Protein AF-A0A453MKR8-F1 (afdb_monomer_lite)

Secondary structure (DSSP, 8-state):
-HHHHHHHHHGGGGHHHHHHHHHHHHHHHHHHHHHHHHHHHHSGGGGGGSHHHHHHHHHHHHHHHHHHHHHHH-S-HHHHHHHHHHHHIIIIIIHHHHS-GGG--THHHHHHHHHHH-

Foldseek 3Di:
DVLLVVCLVCQQNCVVVCVVCVLVLLVLLLVLLVVLQVQDVPVPDCSLVDPVSVVSVVSNLVSLSSLLSNLLRHDPLVVCCVPRVVSCCCSQVVSQVPDDPSSHDPSSVVSVVSNVVD

Radius of gyration: 14.72 Å; chains: 1; bounding box: 36×25×39 Å

Organism: Aegilops tauschii subsp. strangulata (NCBI:txid200361)

InterPro domains:
  IPR011989 Armadillo-like helical [G3DSA:1.25.10.10] (1-118)
  IPR014877 Exportin-1, C-terminal [PF08767] (17-118)
  IPR014877 Exportin-1, C-terminal [SM01102] (17-118)
  IPR016024 Armadillo-type fold [SSF48371] (16-118)
  IPR045065 Exportin-1/5 [PTHR11223] (2-118)

Sequence (118 aa):
QTNTSVATSLGPHFFPQISLIFLDMLTVYRMYSELVSSTIAEGGPYASKSSFVKLLRSIKRETLKLIETFVDKAEDLPHLGKQFVPPMMDPILGDYARNVPDARESEVLSLFATIINK

pLDDT: mean 93.91, std 4.33, range [71.5, 97.69]

Structure (mmCIF, N/CA/C/O backbone):
data_AF-A0A453MKR8-F1
#
_entry.id   AF-A0A453MKR8-F1
#
loop_
_atom_site.group_PDB
_atom_site.id
_atom_site.type_symbol
_atom_site.label_atom_id
_atom_site.label_alt_id
_atom_site.label_comp_id
_atom_site.label_asym_id
_atom_site.label_entity_id
_atom_site.label_seq_id
_atom_site.pdbx_PDB_ins_code
_atom_site.Cartn_x
_atom_site.Cartn_y
_atom_site.Cartn_z
_atom_site.occupancy
_atom_site.B_iso_or_equiv
_atom_site.auth_seq_id
_atom_site.auth_comp_id
_atom_site.auth_asym_id
_atom_site.auth_atom_id
_atom_site.pdbx_PDB_model_num
ATOM 1 N N . GLN A 1 1 ? 2.477 10.606 -1.478 1.00 71.50 1 GLN A N 1
ATOM 2 C CA . GLN A 1 1 ? 2.317 11.737 -2.420 1.00 71.50 1 GLN A CA 1
ATOM 3 C C . GLN A 1 1 ? 3.624 12.175 -3.074 1.00 71.50 1 GLN A C 1
ATOM 5 O O . GLN A 1 1 ? 3.773 11.866 -4.242 1.00 71.50 1 GLN A O 1
ATOM 10 N N . THR A 1 2 ? 4.586 12.825 -2.400 1.00 93.19 2 THR A N 1
ATOM 11 C CA . THR A 1 2 ? 5.799 13.355 -3.078 1.00 93.19 2 THR A CA 1
ATOM 12 C C . THR A 1 2 ? 6.563 12.295 -3.874 1.00 93.19 2 THR A C 1
ATOM 14 O O . THR A 1 2 ? 6.771 12.462 -5.071 1.00 93.19 2 THR A O 1
ATOM 17 N N . ASN A 1 3 ? 6.905 11.169 -3.239 1.00 94.31 3 ASN A N 1
ATOM 18 C CA . ASN A 1 3 ? 7.572 10.053 -3.916 1.00 94.31 3 ASN A CA 1
ATOM 19 C C . ASN A 1 3 ? 6.727 9.476 -5.059 1.00 94.31 3 ASN A C 1
ATOM 21 O O . ASN A 1 3 ? 7.274 9.129 -6.094 1.00 94.31 3 ASN A O 1
ATOM 25 N N . THR A 1 4 ? 5.404 9.415 -4.900 1.00 95.44 4 THR A N 1
ATOM 26 C CA . THR A 1 4 ? 4.487 8.925 -5.938 1.00 95.44 4 THR A CA 1
ATOM 27 C C . THR A 1 4 ? 4.525 9.832 -7.164 1.00 95.44 4 THR A C 1
ATOM 29 O O . THR A 1 4 ? 4.682 9.345 -8.275 1.00 95.44 4 THR A O 1
ATOM 32 N N . SER A 1 5 ? 4.466 11.153 -6.974 1.00 95.00 5 SER A N 1
ATOM 33 C CA . SER A 1 5 ? 4.570 12.120 -8.071 1.00 95.00 5 SER A CA 1
ATOM 34 C C . SER A 1 5 ? 5.917 12.029 -8.791 1.00 95.00 5 SER A C 1
ATOM 36 O O . SER A 1 5 ? 5.965 12.103 -10.016 1.00 95.00 5 SER A O 1
ATOM 38 N N . VAL A 1 6 ? 7.009 11.836 -8.046 1.00 96.12 6 VAL A N 1
ATOM 39 C CA . VAL A 1 6 ? 8.348 11.654 -8.626 1.00 96.12 6 VAL A CA 1
ATOM 40 C C . VAL A 1 6 ? 8.442 10.327 -9.387 1.00 96.12 6 VAL A C 1
ATOM 42 O O . VAL A 1 6 ? 8.940 10.322 -10.508 1.00 96.12 6 VAL A O 1
ATOM 45 N N . ALA A 1 7 ? 7.917 9.230 -8.833 1.00 95.50 7 ALA A N 1
ATOM 46 C CA . ALA A 1 7 ? 7.882 7.920 -9.484 1.00 95.50 7 ALA A CA 1
ATOM 47 C C . ALA A 1 7 ? 7.091 7.953 -10.798 1.00 95.50 7 ALA A C 1
ATOM 49 O O . ALA A 1 7 ? 7.559 7.436 -11.809 1.00 95.50 7 ALA A O 1
ATOM 50 N N . THR A 1 8 ? 5.936 8.625 -10.811 1.00 96.12 8 THR A N 1
ATOM 51 C CA . THR A 1 8 ? 5.129 8.819 -12.023 1.00 96.12 8 THR A CA 1
ATOM 52 C C . THR A 1 8 ? 5.899 9.571 -13.108 1.00 96.12 8 THR A C 1
ATOM 54 O O . THR A 1 8 ? 5.815 9.194 -14.274 1.00 96.12 8 THR A O 1
ATOM 57 N N . SER A 1 9 ? 6.647 10.615 -12.738 1.00 96.00 9 SER A N 1
ATOM 58 C CA . SER A 1 9 ? 7.387 11.453 -13.691 1.00 96.00 9 SER A CA 1
ATOM 59 C C . SER A 1 9 ? 8.687 10.817 -14.188 1.00 96.00 9 SER A C 1
ATOM 61 O O . SER A 1 9 ? 9.024 10.965 -15.357 1.00 96.00 9 SER A O 1
ATOM 63 N N . LEU A 1 10 ? 9.439 10.143 -13.311 1.00 96.00 10 LEU A N 1
ATOM 64 C CA . LEU A 1 10 ? 10.737 9.540 -13.645 1.00 96.00 10 LEU A CA 1
ATOM 65 C C . LEU A 1 10 ? 10.618 8.139 -14.254 1.00 96.00 10 LEU A C 1
ATOM 67 O O . LEU A 1 10 ? 11.538 7.688 -14.93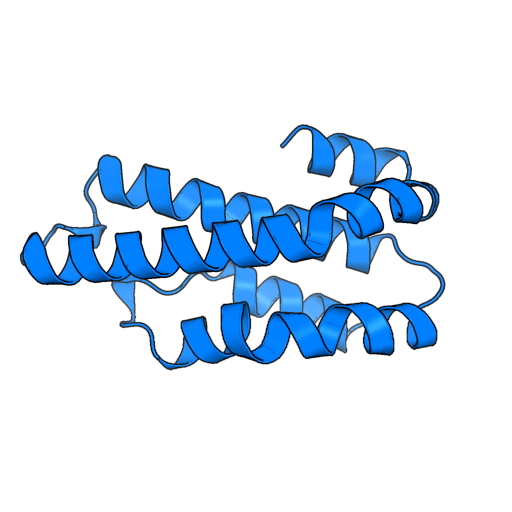6 1.00 96.00 10 LEU A O 1
ATOM 71 N N . GLY A 1 11 ? 9.525 7.435 -13.965 1.00 93.94 11 GLY A N 1
ATOM 72 C CA . GLY A 1 11 ? 9.310 6.060 -14.383 1.00 93.94 11 GLY A CA 1
ATOM 73 C C . GLY A 1 11 ? 10.433 5.115 -13.917 1.00 93.94 11 GLY A C 1
ATOM 74 O O . GLY A 1 11 ? 10.745 5.105 -12.720 1.00 93.94 11 GLY A O 1
ATOM 75 N N . PRO A 1 12 ? 11.079 4.348 -14.818 1.00 92.50 12 PRO A N 1
ATOM 76 C CA . PRO A 1 12 ? 12.149 3.406 -14.464 1.00 92.50 12 PRO A CA 1
ATOM 77 C C . PRO A 1 12 ? 13.313 4.036 -13.687 1.00 92.50 12 PRO A C 1
ATOM 79 O O . PRO A 1 12 ? 13.916 3.391 -12.828 1.00 92.50 12 PRO A O 1
ATOM 82 N N . HIS A 1 13 ? 13.607 5.320 -13.920 1.00 94.12 13 HIS A N 1
ATOM 83 C CA . HIS A 1 13 ? 14.700 6.029 -13.246 1.00 94.12 13 HIS A CA 1
ATOM 84 C C . HIS A 1 13 ? 14.448 6.283 -11.753 1.00 94.12 13 HIS A C 1
ATOM 86 O O . HIS A 1 13 ? 15.358 6.703 -11.040 1.00 94.12 13 HIS A O 1
ATOM 92 N N . PHE A 1 14 ? 13.246 5.992 -11.247 1.00 95.75 14 PHE A N 1
ATOM 93 C CA . PHE A 1 14 ? 12.952 6.024 -9.816 1.00 95.75 14 PHE A CA 1
ATOM 94 C C . PHE A 1 14 ? 13.530 4.821 -9.044 1.00 95.75 14 PHE A C 1
ATOM 96 O O . PHE A 1 14 ? 13.575 4.846 -7.813 1.00 95.75 14 PHE A O 1
ATOM 103 N N . PHE A 1 15 ? 14.009 3.782 -9.742 1.00 94.31 15 PHE A N 1
ATOM 104 C CA . PHE A 1 15 ? 14.504 2.539 -9.139 1.00 94.31 15 PHE A CA 1
ATOM 105 C C . PHE A 1 15 ? 15.527 2.727 -7.995 1.00 94.31 15 PHE A C 1
ATOM 107 O O . PHE A 1 15 ? 15.341 2.106 -6.942 1.00 94.31 15 PHE A O 1
ATOM 114 N N . PRO A 1 16 ? 16.572 3.577 -8.115 1.00 94.81 16 PRO A N 1
ATOM 115 C CA . PRO A 1 16 ? 17.542 3.755 -7.031 1.00 94.81 16 PRO A CA 1
ATOM 116 C C . PRO A 1 16 ? 16.900 4.318 -5.759 1.00 94.81 16 PRO A C 1
ATOM 118 O O . PRO A 1 16 ? 17.218 3.880 -4.655 1.00 94.81 16 PRO A O 1
ATOM 121 N N . GLN A 1 17 ? 15.955 5.250 -5.917 1.00 96.12 17 GLN A N 1
ATOM 122 C CA . GLN A 1 17 ? 15.272 5.886 -4.796 1.00 96.12 17 GLN A CA 1
ATOM 123 C C . GLN A 1 17 ? 14.353 4.905 -4.073 1.00 96.12 17 GLN A C 1
ATOM 125 O O . GLN A 1 17 ? 14.395 4.824 -2.847 1.00 96.12 17 GLN A O 1
ATOM 130 N N . ILE A 1 18 ? 13.533 4.143 -4.805 1.00 95.31 18 ILE A N 1
ATOM 131 C CA . ILE A 1 18 ? 12.649 3.173 -4.154 1.00 95.31 18 ILE A CA 1
ATOM 132 C C . ILE A 1 18 ? 13.437 2.042 -3.505 1.00 95.31 18 ILE A C 1
ATOM 134 O O . ILE A 1 18 ? 13.105 1.662 -2.390 1.00 95.31 18 ILE A O 1
ATOM 138 N N . SER A 1 19 ? 14.520 1.570 -4.126 1.00 94.62 19 SER A N 1
ATOM 139 C CA . SER A 1 19 ? 15.377 0.531 -3.543 1.00 94.62 19 SER A CA 1
ATOM 140 C C . SER A 1 19 ? 15.960 0.949 -2.192 1.00 94.62 19 SER A C 1
ATOM 142 O O . SER A 1 19 ? 16.065 0.115 -1.297 1.00 94.62 19 SER A O 1
ATOM 144 N N . LEU A 1 20 ? 16.289 2.236 -2.029 1.00 96.62 20 LEU A N 1
ATOM 145 C CA . LEU A 1 20 ? 16.801 2.783 -0.773 1.00 96.62 20 LEU A CA 1
ATOM 146 C C . LEU A 1 20 ? 15.747 2.778 0.341 1.00 96.62 20 LEU A C 1
ATOM 148 O O . LEU A 1 20 ? 16.061 2.431 1.472 1.00 96.62 20 LEU A O 1
ATOM 152 N N . ILE A 1 21 ? 14.508 3.166 0.032 1.00 96.81 21 ILE A N 1
ATOM 153 C CA . ILE A 1 21 ? 13.466 3.376 1.052 1.00 96.81 21 ILE A CA 1
ATOM 154 C C . ILE A 1 21 ? 12.548 2.163 1.257 1.00 96.81 21 ILE A C 1
ATOM 156 O O . ILE A 1 21 ? 11.771 2.138 2.207 1.00 96.81 21 ILE A O 1
ATOM 160 N N . PHE A 1 22 ? 12.582 1.169 0.366 1.00 96.12 22 PHE A N 1
ATOM 161 C CA . PHE A 1 22 ? 11.548 0.135 0.265 1.00 96.12 22 PHE A CA 1
ATOM 162 C C . PHE A 1 22 ? 11.341 -0.668 1.552 1.00 96.12 22 PHE A C 1
ATOM 164 O O . PHE A 1 22 ? 10.210 -0.782 2.022 1.00 96.12 22 PHE A O 1
ATOM 171 N N . LEU A 1 23 ? 12.411 -1.201 2.144 1.00 96.50 23 LEU A N 1
ATOM 172 C CA . LEU A 1 23 ? 12.302 -2.033 3.348 1.00 96.50 23 LEU A CA 1
ATOM 173 C C . LEU A 1 23 ? 11.814 -1.232 4.562 1.00 96.50 23 LEU A C 1
ATOM 175 O O . LEU A 1 23 ? 10.991 -1.720 5.341 1.00 96.50 23 LEU A O 1
ATOM 179 N N . ASP A 1 24 ? 12.247 0.022 4.681 1.00 97.19 24 ASP A N 1
ATOM 180 C CA . ASP A 1 24 ? 11.763 0.925 5.724 1.00 97.19 24 ASP A CA 1
ATOM 181 C C . ASP A 1 24 ? 10.279 1.241 5.523 1.00 97.19 24 ASP A C 1
ATOM 183 O O . ASP A 1 24 ? 9.502 1.209 6.478 1.00 97.19 24 ASP A O 1
ATOM 187 N N . MET A 1 25 ? 9.834 1.449 4.279 1.00 96.81 25 MET A N 1
ATOM 188 C CA . MET A 1 25 ? 8.410 1.634 3.984 1.00 96.81 25 MET A CA 1
ATOM 189 C C . MET A 1 25 ? 7.567 0.412 4.354 1.00 96.81 25 MET A C 1
ATOM 191 O O . MET A 1 25 ? 6.456 0.587 4.856 1.00 96.81 25 MET A O 1
ATOM 195 N N . LEU A 1 26 ? 8.065 -0.811 4.138 1.00 97.31 26 LEU A N 1
ATOM 196 C CA . LEU A 1 26 ? 7.367 -2.028 4.573 1.00 97.31 26 LEU A CA 1
ATOM 197 C C . LEU A 1 26 ? 7.283 -2.116 6.099 1.00 97.31 26 LEU A C 1
ATOM 199 O O . LEU A 1 26 ? 6.246 -2.502 6.641 1.00 97.31 26 LEU A O 1
ATOM 203 N N . THR A 1 27 ? 8.340 -1.697 6.794 1.00 97.12 27 THR A N 1
ATOM 204 C CA . THR A 1 27 ? 8.358 -1.622 8.260 1.00 97.12 27 THR A CA 1
ATOM 205 C C . THR A 1 27 ? 7.327 -0.613 8.767 1.00 97.12 27 THR A C 1
ATOM 207 O O . THR A 1 27 ? 6.511 -0.946 9.627 1.00 97.12 27 THR A O 1
ATOM 210 N N . VAL A 1 28 ? 7.279 0.583 8.171 1.00 96.75 28 VAL A N 1
ATOM 211 C CA . VAL A 1 28 ? 6.261 1.599 8.474 1.00 96.75 28 VAL A CA 1
ATOM 212 C C . VAL A 1 28 ? 4.858 1.066 8.179 1.00 96.75 28 VAL A C 1
ATOM 214 O O . VAL A 1 28 ? 3.980 1.169 9.033 1.00 96.75 28 VAL A O 1
ATOM 217 N N . TYR A 1 29 ? 4.630 0.438 7.022 1.00 97.69 29 TYR A N 1
ATOM 218 C CA . TYR A 1 29 ? 3.331 -0.153 6.685 1.00 97.69 29 TYR A CA 1
ATOM 219 C C . TYR A 1 29 ? 2.865 -1.142 7.759 1.00 97.69 29 TYR A C 1
ATOM 221 O O . TYR A 1 29 ? 1.723 -1.062 8.219 1.00 97.69 29 TYR A O 1
ATOM 229 N N . ARG A 1 30 ? 3.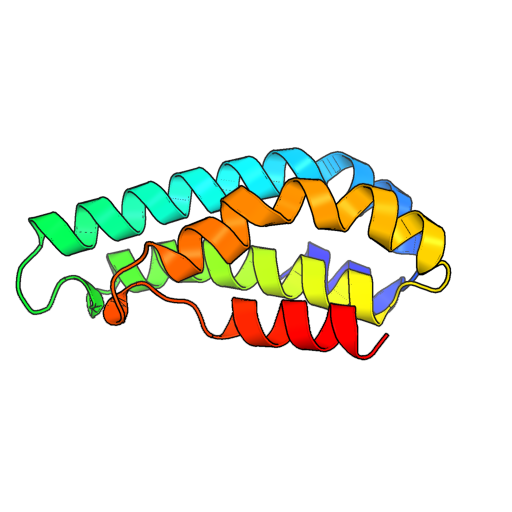759 -2.039 8.193 1.00 96.88 30 ARG A N 1
ATOM 230 C CA . ARG A 1 30 ? 3.469 -3.028 9.231 1.00 96.88 30 ARG A CA 1
ATOM 231 C C . ARG A 1 30 ? 3.115 -2.366 10.562 1.00 96.88 30 ARG A C 1
ATOM 233 O O . ARG A 1 30 ? 2.065 -2.679 11.116 1.00 96.88 30 ARG A O 1
ATOM 240 N N . MET A 1 31 ? 3.930 -1.423 11.038 1.00 97.50 31 MET A N 1
ATOM 241 C CA . MET A 1 31 ? 3.674 -0.707 12.297 1.00 97.50 31 MET A CA 1
ATOM 242 C C . MET A 1 31 ? 2.310 -0.008 12.290 1.00 97.50 31 MET A C 1
ATOM 244 O O . MET A 1 31 ? 1.546 -0.104 13.249 1.00 97.50 31 MET A O 1
ATOM 248 N N . TYR A 1 32 ? 1.969 0.665 11.187 1.00 97.38 32 TYR A N 1
ATOM 249 C CA . TYR A 1 32 ? 0.671 1.325 11.053 1.00 97.38 32 TYR A CA 1
ATOM 250 C C . TYR A 1 32 ? -0.482 0.331 10.914 1.00 97.38 32 TYR A C 1
ATOM 252 O O . TYR A 1 32 ? -1.586 0.626 11.364 1.00 97.38 32 TYR A O 1
ATOM 260 N N . SER A 1 33 ? -0.250 -0.847 10.334 1.00 96.69 33 SER A N 1
ATOM 261 C CA . SER A 1 33 ? -1.256 -1.906 10.319 1.00 96.69 33 SER A CA 1
ATOM 262 C C . SER A 1 33 ? -1.584 -2.425 11.715 1.00 96.69 33 SER A C 1
ATOM 264 O O . SER A 1 33 ? -2.759 -2.522 12.081 1.00 96.69 33 SER A O 1
ATOM 266 N N . GLU A 1 34 ? -0.550 -2.706 12.507 1.00 95.69 34 GLU A N 1
ATOM 267 C CA . GLU A 1 34 ? -0.696 -3.155 13.891 1.00 95.69 34 GLU A CA 1
ATOM 268 C C . GLU A 1 34 ? -1.443 -2.094 14.716 1.00 95.69 34 GLU A C 1
ATOM 270 O O . GLU A 1 34 ? -2.408 -2.420 15.40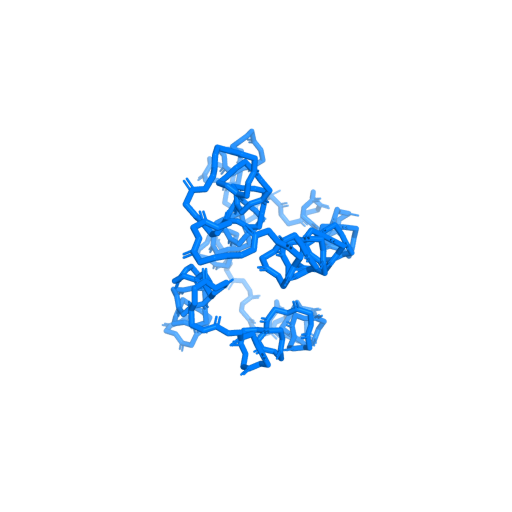7 1.00 95.69 34 GLU A O 1
ATOM 275 N N . LEU A 1 35 ? -1.096 -0.813 14.544 1.00 96.44 35 LEU A N 1
ATOM 276 C CA . LEU A 1 35 ? -1.755 0.297 15.235 1.00 96.44 35 LEU A CA 1
ATOM 277 C C . LEU A 1 35 ? -3.221 0.500 14.811 1.00 96.44 35 LEU A C 1
ATOM 279 O O . LEU A 1 35 ? -4.074 0.786 15.651 1.00 96.44 35 LEU A O 1
ATOM 283 N N . VAL A 1 36 ? -3.547 0.356 13.521 1.00 96.56 36 VAL A N 1
ATOM 284 C CA . VAL A 1 36 ? -4.947 0.392 13.052 1.00 96.56 36 VAL A CA 1
ATOM 285 C C . VAL A 1 36 ? -5.742 -0.735 13.702 1.00 96.56 36 VAL A C 1
ATOM 287 O O . VAL A 1 36 ? -6.851 -0.505 14.184 1.00 96.56 36 VAL A O 1
ATOM 290 N N . SER A 1 37 ? -5.169 -1.935 13.737 1.00 94.62 37 SER A N 1
ATOM 291 C CA . SER A 1 37 ? -5.828 -3.123 14.276 1.00 94.62 37 SER A CA 1
ATOM 292 C C . SER A 1 37 ? -6.087 -3.003 15.776 1.00 94.62 37 SER A C 1
ATOM 294 O O . SER A 1 37 ? -7.211 -3.259 16.208 1.00 94.62 37 SER A O 1
ATOM 296 N N . SER A 1 38 ? -5.101 -2.544 16.558 1.00 94.75 38 SER A N 1
ATOM 297 C CA . SER A 1 38 ? -5.280 -2.313 17.998 1.00 94.75 38 SER A CA 1
ATOM 298 C C . SER A 1 38 ? -6.322 -1.229 18.270 1.00 94.75 38 SER A C 1
ATOM 300 O O . SER A 1 38 ? -7.254 -1.445 19.042 1.00 94.75 38 SER A O 1
ATOM 302 N N . THR A 1 39 ? -6.255 -0.109 17.545 1.00 95.56 39 THR A N 1
ATOM 303 C CA . THR A 1 39 ? -7.210 0.999 17.707 1.00 95.56 39 THR A CA 1
ATOM 304 C C . THR A 1 39 ? -8.646 0.565 17.395 1.00 95.56 39 THR A C 1
ATOM 306 O O . THR A 1 39 ? -9.582 0.983 18.077 1.00 95.56 39 THR A O 1
ATOM 309 N N . ILE A 1 40 ? -8.849 -0.275 16.372 1.00 94.94 40 ILE A N 1
ATOM 310 C CA . ILE A 1 40 ? -10.177 -0.811 16.036 1.00 94.94 40 ILE A CA 1
ATOM 311 C C . ILE A 1 40 ? -10.667 -1.784 17.112 1.00 94.94 40 ILE A C 1
ATOM 313 O O . ILE A 1 40 ? -11.838 -1.722 17.483 1.00 94.94 40 ILE A O 1
ATOM 317 N N . ALA A 1 41 ? -9.790 -2.655 17.618 1.00 92.69 41 ALA A N 1
ATOM 318 C CA . ALA A 1 41 ? -10.137 -3.621 18.658 1.00 92.69 41 ALA A CA 1
ATOM 319 C C . ALA A 1 41 ? -10.537 -2.942 19.981 1.00 92.69 41 ALA A C 1
ATOM 321 O O . ALA A 1 41 ? -11.464 -3.396 20.649 1.00 92.69 41 ALA A O 1
ATOM 322 N N . GLU A 1 42 ? -9.878 -1.836 20.335 1.00 93.88 42 GLU A N 1
ATOM 323 C CA . GLU A 1 42 ? -10.100 -1.109 21.591 1.00 93.88 42 GLU A CA 1
ATOM 324 C C . GLU A 1 42 ? -11.235 -0.071 21.507 1.00 93.88 42 GLU A C 1
ATOM 326 O O . GLU A 1 42 ? -11.918 0.188 22.496 1.00 93.88 42 GLU A O 1
ATOM 331 N N . GLY A 1 43 ? -11.466 0.536 20.337 1.00 89.56 43 GLY A N 1
ATOM 332 C CA . GLY A 1 43 ? -12.339 1.710 20.193 1.00 89.56 43 GLY A CA 1
ATOM 333 C C . GLY A 1 43 ? -13.842 1.433 20.015 1.00 89.56 43 GLY A C 1
ATOM 334 O O . GLY A 1 43 ? -14.608 2.367 19.760 1.00 89.56 43 GLY A O 1
ATOM 335 N N . GLY A 1 44 ? -14.283 0.174 20.088 1.00 88.19 44 GLY A N 1
ATOM 336 C CA . GLY A 1 44 ? -15.696 -0.206 19.969 1.00 88.19 44 GLY A CA 1
ATOM 337 C C . GLY A 1 44 ? -16.300 -0.092 18.549 1.00 88.19 44 GLY A C 1
ATOM 338 O O . GLY A 1 44 ? -15.575 0.050 17.564 1.00 88.19 44 GLY A O 1
ATOM 339 N N . PRO A 1 45 ? -17.646 -0.132 18.408 1.00 86.25 45 PRO A N 1
ATOM 340 C CA . PRO A 1 45 ? -18.346 -0.369 17.129 1.00 86.25 45 PRO A CA 1
ATOM 341 C C . PRO A 1 45 ? -18.114 0.651 16.000 1.00 86.25 45 PRO A C 1
ATOM 343 O O . PRO A 1 45 ? -18.481 0.395 14.854 1.00 86.25 45 PRO A O 1
ATOM 346 N N . TYR A 1 46 ? -17.537 1.817 16.301 1.00 91.19 46 TYR A N 1
ATOM 347 C CA . TYR A 1 46 ? -17.314 2.898 15.333 1.00 91.19 46 TYR A CA 1
ATOM 348 C C . TYR A 1 46 ? -15.852 3.346 15.241 1.00 91.19 46 TYR A C 1
ATOM 350 O O . TYR A 1 46 ? -15.556 4.321 14.544 1.00 91.19 46 TYR A O 1
ATOM 358 N N . ALA A 1 47 ? -14.930 2.630 15.892 1.00 94.44 47 ALA A N 1
ATOM 359 C CA . ALA A 1 47 ? -13.504 2.943 15.885 1.00 94.44 47 ALA A CA 1
ATOM 360 C C . ALA A 1 47 ? -12.942 3.073 14.463 1.00 94.44 47 ALA A C 1
ATOM 362 O O . ALA A 1 47 ? -12.250 4.046 14.152 1.00 94.44 47 ALA A O 1
ATOM 363 N N . SER A 1 48 ? -13.331 2.149 13.574 1.00 93.94 48 SER A N 1
ATOM 364 C CA . SER A 1 48 ? -12.919 2.111 12.163 1.00 93.94 48 SER A CA 1
ATOM 365 C C . SER A 1 48 ? -13.303 3.371 11.378 1.00 93.94 48 SER A C 1
ATOM 367 O O . SER A 1 48 ? -12.644 3.727 10.399 1.00 93.94 48 SER A O 1
ATOM 369 N N . LYS A 1 49 ? -14.342 4.090 11.823 1.00 93.56 49 LYS A N 1
ATOM 370 C CA . LYS A 1 49 ? -14.865 5.304 11.176 1.00 93.56 49 LYS A CA 1
ATOM 371 C C . LYS A 1 49 ? -14.277 6.596 11.745 1.00 93.56 49 LYS A C 1
ATOM 373 O O . LYS A 1 49 ? -14.517 7.663 11.163 1.00 93.56 49 LYS A O 1
ATOM 378 N N . SER A 1 50 ? -13.519 6.510 12.840 1.00 96.06 50 SER A N 1
ATOM 379 C CA . SER A 1 50 ? -12.889 7.662 13.485 1.00 96.06 50 SER A CA 1
ATOM 380 C C . SER A 1 50 ? -11.911 8.378 12.545 1.00 96.06 50 SER A C 1
ATOM 382 O O . SER A 1 50 ? -11.298 7.774 11.660 1.00 96.06 50 SER A O 1
ATOM 384 N N . SER A 1 51 ? -11.757 9.691 12.727 1.00 96.56 51 SER A N 1
ATOM 385 C CA . SER A 1 51 ? -10.781 10.494 11.977 1.00 96.56 51 SER A CA 1
ATOM 386 C C . SER A 1 51 ? -9.349 10.001 12.195 1.00 96.56 51 SER A C 1
ATOM 388 O O . SER A 1 51 ? -8.561 9.979 11.253 1.00 96.56 51 SER A O 1
ATOM 390 N N . PHE A 1 52 ? -9.038 9.546 13.410 1.00 95.69 52 PHE A N 1
ATOM 391 C CA . PHE A 1 52 ? -7.730 9.008 13.759 1.00 95.69 52 PHE A CA 1
ATOM 392 C C . PHE A 1 52 ? -7.409 7.727 12.980 1.00 95.69 52 PHE A C 1
ATOM 394 O O . PHE A 1 52 ? -6.400 7.685 12.280 1.00 95.69 52 PHE A O 1
ATOM 401 N N . VAL A 1 53 ? -8.300 6.725 12.975 1.00 96.50 53 VAL A N 1
ATOM 402 C CA . VAL A 1 53 ? -8.086 5.501 12.179 1.00 96.50 53 VAL A CA 1
ATOM 403 C C . VAL A 1 53 ? -7.993 5.824 10.686 1.00 96.50 53 VAL A C 1
ATOM 405 O O . VAL A 1 53 ? -7.130 5.288 9.994 1.00 96.50 53 VAL A O 1
ATOM 408 N N . LYS A 1 54 ? -8.809 6.755 10.173 1.00 96.31 54 LYS A N 1
ATOM 409 C CA . LYS A 1 54 ? -8.717 7.199 8.770 1.00 96.31 54 LYS A CA 1
ATOM 410 C C . LYS A 1 54 ? -7.348 7.787 8.419 1.00 96.31 54 LYS A C 1
ATOM 412 O O . LYS A 1 54 ? -6.874 7.538 7.306 1.00 96.31 54 LYS A O 1
ATOM 417 N N . LEU A 1 55 ? -6.732 8.530 9.342 1.00 96.69 55 LEU A N 1
ATOM 418 C CA . LEU A 1 55 ? -5.385 9.081 9.193 1.00 96.69 55 LEU A CA 1
ATOM 419 C C . LEU A 1 55 ? -4.322 7.975 9.199 1.00 96.69 55 LEU A C 1
ATOM 421 O O . LEU A 1 55 ? -3.473 7.952 8.320 1.00 96.69 55 LEU A O 1
ATOM 425 N N . LEU A 1 56 ? -4.392 7.016 10.122 1.00 96.75 56 LEU A N 1
ATOM 426 C CA . LEU A 1 56 ? -3.448 5.890 10.144 1.00 96.75 56 LEU A CA 1
ATOM 427 C C . LEU A 1 56 ? -3.523 5.059 8.854 1.00 96.75 56 LEU A C 1
ATOM 429 O O . LEU A 1 56 ? -2.510 4.714 8.248 1.00 96.75 56 LEU A O 1
ATOM 433 N N . ARG A 1 57 ? -4.746 4.801 8.387 1.00 96.88 57 ARG A N 1
ATOM 434 C CA . ARG A 1 57 ? -5.005 4.083 7.138 1.00 96.88 57 ARG A CA 1
ATOM 435 C C . ARG A 1 57 ? -4.522 4.841 5.898 1.00 96.88 57 ARG A C 1
ATOM 437 O O . ARG A 1 57 ? -4.192 4.213 4.895 1.00 96.88 57 ARG A O 1
ATOM 444 N N . SER A 1 58 ? -4.460 6.178 5.930 1.00 96.12 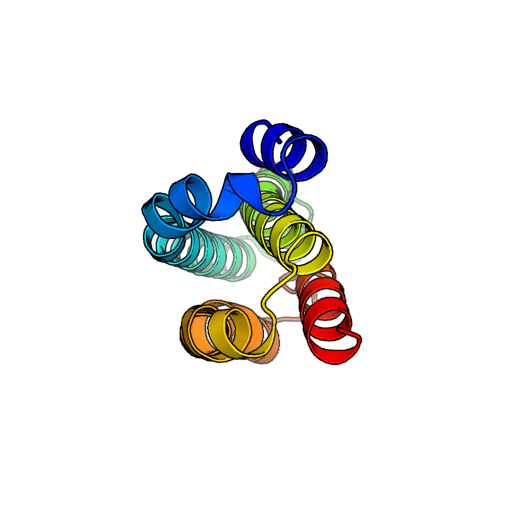58 SER A N 1
ATOM 445 C CA . SER A 1 58 ? -3.955 6.945 4.783 1.00 96.12 58 SER A CA 1
ATOM 446 C C . SER A 1 58 ? -2.475 6.667 4.528 1.00 96.12 58 SER A C 1
ATOM 448 O O . SER A 1 58 ? -2.078 6.568 3.373 1.00 96.12 58 SER A O 1
ATOM 450 N N . ILE A 1 59 ? -1.691 6.428 5.581 1.00 95.81 59 ILE A N 1
ATOM 451 C CA . ILE A 1 59 ? -0.271 6.082 5.470 1.00 95.81 59 ILE A CA 1
ATOM 452 C C . ILE A 1 59 ? -0.108 4.721 4.790 1.00 95.81 59 ILE A C 1
ATOM 454 O O . ILE A 1 59 ? 0.648 4.614 3.827 1.00 95.81 59 ILE A O 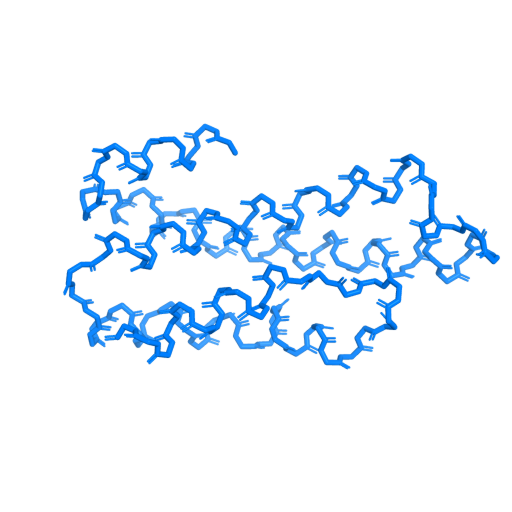1
ATOM 458 N N . LYS A 1 60 ? -0.895 3.713 5.201 1.00 96.69 60 LYS A N 1
ATOM 459 C CA . LYS A 1 60 ? -0.930 2.401 4.530 1.00 96.69 60 LYS A CA 1
ATOM 460 C C . LYS A 1 60 ? -1.239 2.545 3.035 1.00 96.69 60 LYS A C 1
ATOM 462 O O . LYS A 1 60 ? -0.508 2.013 2.202 1.00 96.69 60 LYS A O 1
ATOM 467 N N . ARG A 1 61 ? -2.293 3.298 2.694 1.00 96.81 61 ARG A N 1
ATOM 468 C CA . ARG A 1 61 ? -2.707 3.527 1.298 1.00 96.81 61 ARG A CA 1
ATOM 469 C C . ARG A 1 61 ? -1.642 4.243 0.473 1.00 96.81 61 ARG A C 1
ATOM 471 O O . ARG A 1 61 ? -1.410 3.862 -0.667 1.00 96.81 61 ARG A O 1
ATOM 478 N N . GLU A 1 62 ? -0.992 5.263 1.022 1.00 96.19 62 GLU A N 1
ATOM 479 C CA . GLU A 1 62 ? 0.050 6.004 0.303 1.00 96.19 62 GLU A CA 1
ATOM 480 C C . GLU A 1 62 ? 1.292 5.146 0.032 1.00 96.19 62 GLU A C 1
ATOM 482 O O . GLU A 1 62 ? 1.858 5.240 -1.059 1.00 96.19 62 GLU A O 1
ATOM 487 N N . THR A 1 63 ? 1.676 4.267 0.965 1.00 96.50 63 THR A N 1
ATOM 488 C CA . THR A 1 63 ? 2.744 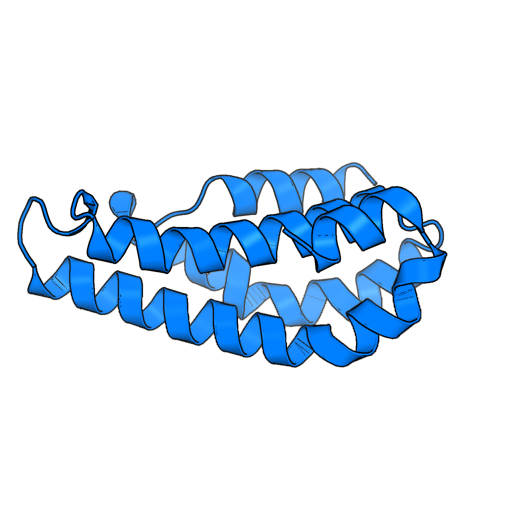3.281 0.732 1.00 96.50 63 THR A CA 1
ATOM 489 C C . THR A 1 63 ? 2.379 2.329 -0.406 1.00 96.50 63 THR A C 1
ATOM 491 O O . THR A 1 63 ? 3.173 2.150 -1.327 1.00 96.50 63 THR A O 1
ATOM 494 N N . LEU A 1 64 ? 1.165 1.764 -0.389 1.00 97.31 64 LEU A N 1
ATOM 495 C CA . LEU A 1 64 ? 0.697 0.848 -1.437 1.00 97.31 64 LEU A CA 1
ATOM 496 C C . LEU A 1 64 ? 0.666 1.521 -2.810 1.00 97.31 64 LEU A C 1
ATOM 498 O O . LEU A 1 64 ? 1.214 0.976 -3.763 1.00 97.31 64 LEU A O 1
ATOM 502 N N . LYS A 1 65 ? 0.116 2.738 -2.896 1.00 97.00 65 LYS A N 1
ATOM 503 C CA . LYS A 1 65 ? 0.058 3.511 -4.145 1.00 97.00 65 LYS A CA 1
ATOM 504 C C . LYS A 1 65 ? 1.436 3.814 -4.715 1.00 97.00 65 LYS A C 1
ATOM 506 O O . LYS A 1 65 ? 1.606 3.800 -5.930 1.00 97.00 65 LYS A O 1
ATOM 511 N N . LEU A 1 66 ? 2.418 4.121 -3.867 1.00 96.88 66 LEU A N 1
ATOM 512 C CA . LEU A 1 66 ? 3.788 4.355 -4.320 1.00 96.88 66 LEU A CA 1
ATOM 513 C C . LEU A 1 66 ? 4.401 3.091 -4.928 1.00 96.88 66 LEU A C 1
ATOM 515 O O . LEU A 1 66 ? 4.973 3.159 -6.013 1.00 96.88 66 LEU A O 1
ATOM 519 N N . ILE A 1 67 ? 4.259 1.951 -4.248 1.00 95.38 67 ILE A N 1
ATOM 520 C CA . ILE A 1 67 ? 4.762 0.666 -4.746 1.00 95.38 67 ILE A CA 1
ATOM 521 C C . ILE A 1 67 ? 4.059 0.308 -6.059 1.00 95.38 67 ILE A C 1
ATOM 523 O O . ILE A 1 67 ? 4.726 -0.027 -7.032 1.00 95.38 67 ILE A O 1
ATOM 527 N N . GLU A 1 68 ? 2.734 0.437 -6.112 1.00 95.69 68 GLU A N 1
ATOM 528 C CA . GLU A 1 68 ? 1.937 0.164 -7.309 1.00 95.69 68 GLU A CA 1
ATOM 529 C C . GLU A 1 68 ? 2.370 1.044 -8.484 1.00 95.69 68 GLU A C 1
ATOM 531 O O . GLU A 1 68 ? 2.632 0.532 -9.567 1.00 95.69 68 GLU A O 1
ATOM 536 N N . THR A 1 69 ? 2.537 2.349 -8.251 1.00 96.06 69 THR A N 1
ATOM 537 C CA . THR A 1 69 ? 3.023 3.295 -9.268 1.00 96.06 69 THR A CA 1
ATOM 538 C C . THR A 1 69 ? 4.398 2.887 -9.785 1.00 96.06 69 THR A C 1
ATOM 540 O O . THR A 1 69 ? 4.654 2.930 -10.983 1.00 96.06 69 THR A O 1
ATOM 543 N N . PHE A 1 70 ? 5.300 2.473 -8.899 1.00 94.56 70 PHE A N 1
ATOM 544 C CA . PHE A 1 70 ? 6.623 2.023 -9.309 1.00 94.56 70 PHE A CA 1
ATOM 545 C C . PHE A 1 70 ? 6.573 0.735 -10.141 1.00 94.56 70 PHE A C 1
ATOM 547 O O . PHE A 1 70 ? 7.220 0.677 -11.185 1.00 94.56 70 PHE A O 1
ATOM 554 N N . VAL A 1 71 ? 5.780 -0.262 -9.737 1.00 93.31 71 VAL A N 1
ATOM 555 C CA . VAL A 1 71 ? 5.591 -1.502 -10.511 1.00 93.31 71 VAL A CA 1
ATOM 556 C C . VAL A 1 71 ? 4.985 -1.192 -11.886 1.00 93.31 71 VAL A C 1
ATOM 558 O O . VAL A 1 71 ? 5.494 -1.666 -12.906 1.00 93.31 71 VAL A O 1
ATOM 561 N N . ASP A 1 72 ? 3.970 -0.325 -11.945 1.00 94.19 72 ASP A N 1
ATOM 562 C CA . ASP A 1 72 ? 3.351 0.135 -13.195 1.00 94.19 72 ASP A CA 1
ATOM 563 C C . ASP A 1 72 ? 4.354 0.824 -14.135 1.00 94.19 72 ASP A C 1
ATOM 565 O O . ASP A 1 72 ? 4.275 0.678 -15.354 1.00 94.19 72 ASP A O 1
ATOM 569 N N . LYS A 1 73 ? 5.360 1.521 -13.597 1.00 92.69 73 LYS A N 1
ATOM 570 C CA . LYS A 1 73 ? 6.378 2.206 -14.408 1.00 92.69 73 LYS A CA 1
ATOM 571 C C . LYS A 1 73 ? 7.660 1.417 -14.662 1.00 92.69 73 LYS A C 1
ATOM 573 O O . LYS A 1 73 ? 8.463 1.856 -15.477 1.00 92.69 73 LYS A O 1
ATOM 578 N N . ALA A 1 74 ? 7.869 0.279 -14.007 1.00 90.00 74 ALA A N 1
ATOM 579 C CA . ALA A 1 74 ? 9.078 -0.520 -14.191 1.00 90.00 74 ALA A CA 1
ATOM 580 C C . ALA A 1 74 ? 9.120 -1.237 -15.557 1.00 90.00 74 ALA A C 1
ATOM 582 O O . ALA A 1 74 ? 8.094 -1.715 -16.046 1.00 90.00 74 ALA A O 1
ATOM 583 N N . GLU A 1 75 ? 10.317 -1.348 -16.138 1.00 87.50 75 GLU A N 1
ATOM 584 C CA . GLU A 1 75 ? 10.565 -2.038 -17.417 1.00 87.50 75 GLU A CA 1
ATOM 585 C C . GLU A 1 75 ? 11.167 -3.449 -17.235 1.00 87.50 75 GLU A C 1
ATOM 587 O O . GLU A 1 75 ? 10.795 -4.365 -17.964 1.00 87.50 75 GLU A O 1
ATOM 592 N N . ASP A 1 76 ? 12.039 -3.668 -16.239 1.00 82.62 76 ASP A N 1
ATOM 593 C CA . ASP A 1 76 ? 12.653 -4.981 -15.950 1.00 82.62 76 ASP A CA 1
ATOM 594 C C . ASP A 1 76 ? 11.858 -5.770 -14.893 1.00 82.62 76 ASP A C 1
ATOM 596 O O . ASP A 1 76 ? 12.172 -5.787 -13.698 1.00 82.62 76 ASP A O 1
ATOM 600 N N . LEU A 1 77 ? 10.788 -6.420 -15.347 1.00 77.00 77 LEU A N 1
ATOM 601 C CA . LEU A 1 77 ? 9.846 -7.147 -14.490 1.00 77.00 77 LEU A CA 1
ATOM 602 C C . LEU A 1 77 ? 10.422 -8.420 -13.847 1.00 77.00 77 LEU A C 1
ATOM 604 O O . LEU A 1 77 ? 10.168 -8.635 -12.659 1.00 77.00 77 LEU A O 1
ATOM 608 N N . PRO A 1 78 ? 11.213 -9.264 -14.542 1.00 82.94 78 PRO A N 1
ATOM 609 C CA . PRO A 1 78 ? 11.750 -10.480 -13.933 1.00 82.94 78 PRO A CA 1
ATOM 610 C C . PRO A 1 78 ? 12.701 -10.205 -12.766 1.00 82.94 78 PRO A C 1
ATOM 612 O O . PRO A 1 78 ? 12.696 -10.951 -11.781 1.00 82.94 78 PRO A O 1
ATOM 615 N N . HIS A 1 79 ? 13.527 -9.158 -12.860 1.00 81.69 79 HIS A N 1
ATOM 616 C CA . HIS A 1 79 ? 14.407 -8.764 -11.763 1.00 81.69 79 HIS A CA 1
ATOM 617 C C . HIS A 1 79 ? 13.609 -8.132 -10.618 1.00 81.69 79 HIS A C 1
ATOM 619 O O . HIS A 1 79 ? 13.765 -8.528 -9.458 1.00 81.69 79 HIS A O 1
ATOM 625 N N . LEU A 1 80 ? 12.683 -7.228 -10.954 1.00 84.88 80 LEU A N 1
ATOM 626 C CA . LEU A 1 80 ? 11.831 -6.551 -9.983 1.00 84.88 80 LEU A CA 1
ATOM 627 C C . LEU A 1 80 ? 10.994 -7.532 -9.161 1.00 84.88 80 LEU A C 1
ATOM 629 O O . LEU A 1 80 ? 10.964 -7.450 -7.933 1.00 84.88 80 LEU A O 1
ATOM 633 N N . GLY A 1 81 ? 10.353 -8.488 -9.832 1.00 86.19 81 GLY A N 1
ATOM 634 C CA . GLY A 1 81 ? 9.522 -9.498 -9.192 1.00 86.19 81 GLY A CA 1
ATOM 635 C C . GLY A 1 81 ? 10.296 -10.273 -8.128 1.00 86.19 81 GLY A C 1
ATOM 636 O O . GLY A 1 81 ? 9.813 -10.446 -7.013 1.00 86.19 81 GLY A O 1
ATOM 637 N N . LYS A 1 82 ? 11.539 -10.667 -8.427 1.00 88.69 82 LYS A N 1
ATOM 638 C CA . LYS A 1 82 ? 12.392 -11.416 -7.492 1.00 88.69 82 LYS A CA 1
ATOM 639 C C . LYS A 1 82 ? 12.824 -10.593 -6.281 1.00 88.69 82 LYS A C 1
ATOM 641 O O . LYS A 1 82 ? 12.921 -11.147 -5.190 1.00 88.69 82 LYS A O 1
ATOM 646 N N . GLN A 1 83 ? 13.098 -9.304 -6.467 1.00 90.06 83 GLN A N 1
ATOM 647 C CA . GLN A 1 83 ? 13.605 -8.446 -5.397 1.00 90.06 83 GLN A CA 1
ATOM 648 C C . GLN A 1 83 ? 12.485 -7.876 -4.514 1.00 90.06 83 GLN A C 1
ATOM 650 O O . GLN A 1 83 ? 12.646 -7.812 -3.298 1.00 90.06 83 GLN A O 1
ATOM 655 N N . PHE A 1 84 ? 11.358 -7.468 -5.103 1.00 91.50 84 PHE A N 1
ATOM 656 C CA . PHE A 1 84 ? 10.333 -6.689 -4.401 1.00 91.50 84 PHE A CA 1
ATOM 657 C C . PHE A 1 84 ? 9.135 -7.522 -3.946 1.00 91.50 84 PHE A C 1
ATOM 659 O O . PHE A 1 84 ? 8.583 -7.234 -2.887 1.00 91.50 84 PHE A O 1
ATOM 666 N N . VAL A 1 85 ? 8.726 -8.561 -4.682 1.00 93.06 85 VAL A N 1
ATOM 667 C CA . VAL A 1 85 ? 7.507 -9.316 -4.331 1.00 93.06 85 VAL A CA 1
ATOM 668 C C . VAL A 1 85 ? 7.671 -10.128 -3.042 1.00 93.06 85 VAL A C 1
ATOM 670 O O . VAL A 1 85 ? 6.824 -9.968 -2.161 1.00 93.06 85 VAL A O 1
ATOM 673 N N . PRO A 1 86 ? 8.733 -10.943 -2.847 1.00 95.69 86 PRO A N 1
ATOM 674 C CA . PRO A 1 86 ? 8.851 -11.765 -1.642 1.00 95.69 86 PRO A CA 1
ATOM 675 C C . PRO A 1 86 ? 8.809 -10.964 -0.328 1.00 95.69 86 PRO A C 1
ATOM 677 O O . PRO A 1 86 ? 8.053 -11.362 0.560 1.00 95.69 86 PRO A O 1
ATOM 680 N N . PRO A 1 87 ? 9.508 -9.813 -0.193 1.00 95.25 87 PRO A N 1
ATOM 681 C CA . PRO A 1 87 ? 9.426 -8.986 1.013 1.00 95.25 87 PRO A CA 1
ATOM 682 C C . PRO A 1 87 ? 8.026 -8.445 1.330 1.00 95.25 87 PRO A C 1
ATOM 684 O O . PRO A 1 87 ? 7.746 -8.157 2.488 1.00 95.25 87 PRO A O 1
ATOM 687 N N . MET A 1 88 ? 7.139 -8.310 0.338 1.00 94.00 88 MET A N 1
ATOM 688 C CA . MET A 1 88 ? 5.780 -7.783 0.526 1.00 94.00 88 MET A CA 1
ATOM 689 C C . MET A 1 88 ? 4.761 -8.838 0.953 1.00 94.00 88 MET A C 1
ATOM 691 O O . MET A 1 88 ? 3.701 -8.482 1.472 1.00 94.00 88 MET A O 1
ATOM 695 N N . MET A 1 89 ? 5.056 -10.122 0.738 1.00 94.62 89 MET A N 1
ATOM 696 C CA . MET A 1 89 ? 4.071 -11.196 0.887 1.00 94.62 89 MET A CA 1
ATOM 697 C C . MET A 1 89 ? 3.460 -11.242 2.287 1.00 94.62 89 MET A C 1
ATOM 699 O O . MET A 1 89 ? 2.241 -11.233 2.416 1.00 94.62 89 MET A O 1
ATOM 703 N N . ASP A 1 90 ? 4.271 -11.247 3.342 1.00 94.25 90 ASP A N 1
ATOM 704 C CA . ASP A 1 90 ? 3.737 -11.251 4.707 1.00 94.25 90 ASP A CA 1
ATOM 705 C C . ASP A 1 90 ? 3.256 -9.872 5.205 1.00 94.25 90 ASP A C 1
ATOM 707 O O . ASP A 1 90 ? 2.110 -9.790 5.663 1.00 94.25 90 ASP A O 1
ATOM 711 N N . PRO A 1 91 ? 4.042 -8.777 5.101 1.00 95.75 91 PRO A N 1
ATOM 712 C CA . PRO A 1 91 ? 3.642 -7.499 5.686 1.00 95.75 91 PRO A CA 1
ATOM 713 C C . PRO A 1 91 ? 2.454 -6.846 4.977 1.00 95.75 91 PRO A C 1
ATOM 715 O O . PRO A 1 91 ? 1.795 -6.019 5.598 1.00 95.75 91 PRO A O 1
ATOM 718 N N . ILE A 1 92 ? 2.162 -7.198 3.717 1.00 96.94 92 ILE A N 1
ATOM 719 C CA . ILE A 1 92 ? 1.030 -6.642 2.962 1.00 96.94 92 ILE A CA 1
ATOM 720 C C . ILE A 1 92 ? -0.073 -7.684 2.755 1.00 96.94 92 ILE A C 1
ATOM 722 O O . ILE A 1 92 ? -1.192 -7.488 3.229 1.00 96.94 92 ILE A O 1
ATOM 726 N N . LEU A 1 93 ? 0.203 -8.782 2.044 1.00 95.50 93 LEU A N 1
ATOM 727 C CA . LEU A 1 93 ? -0.844 -9.750 1.687 1.00 95.50 93 LEU A CA 1
ATOM 728 C C . LEU A 1 93 ? -1.255 -10.615 2.886 1.00 95.50 93 LEU A C 1
ATOM 730 O O . LEU A 1 93 ? -2.446 -10.823 3.122 1.00 95.50 93 LEU A O 1
ATOM 734 N N . GLY A 1 94 ? -0.280 -11.069 3.676 1.00 96.31 94 GLY A N 1
ATOM 735 C CA . GLY A 1 94 ? -0.520 -11.776 4.932 1.00 96.31 94 GLY A CA 1
ATOM 736 C C . GLY A 1 94 ? -1.313 -10.920 5.920 1.00 96.31 94 GLY A C 1
ATOM 737 O O . GLY A 1 94 ? -2.296 -11.389 6.495 1.00 96.31 94 GLY A O 1
ATOM 738 N N . ASP A 1 95 ? -0.937 -9.648 6.064 1.00 96.44 95 ASP A N 1
ATOM 739 C CA . ASP A 1 95 ? -1.674 -8.653 6.853 1.00 96.44 95 ASP A CA 1
ATOM 740 C C . ASP A 1 95 ? -3.129 -8.498 6.385 1.00 96.44 95 ASP A C 1
ATOM 742 O O . ASP A 1 95 ? -4.059 -8.607 7.184 1.00 96.44 95 ASP A O 1
ATOM 746 N N . TYR A 1 96 ? -3.347 -8.318 5.080 1.00 97.06 96 TYR A N 1
ATOM 747 C CA . TYR A 1 96 ? -4.688 -8.203 4.505 1.00 97.06 96 TYR A CA 1
ATOM 748 C C . TYR A 1 96 ? -5.563 -9.426 4.818 1.00 97.06 96 TYR A C 1
ATOM 750 O O . TYR A 1 96 ? -6.728 -9.276 5.197 1.00 97.06 96 TYR A O 1
ATOM 758 N N . ALA A 1 97 ? -5.001 -10.633 4.696 1.00 96.56 97 ALA A N 1
ATOM 759 C CA . ALA A 1 97 ? -5.713 -11.879 4.960 1.00 96.56 97 ALA A CA 1
ATOM 760 C C . ALA A 1 97 ? -6.125 -12.022 6.436 1.00 96.56 97 ALA A C 1
ATOM 762 O O . ALA A 1 97 ? -7.252 -12.437 6.719 1.00 96.56 97 ALA A O 1
ATOM 763 N N . ARG A 1 98 ? -5.236 -11.653 7.368 1.00 95.06 98 ARG A N 1
ATOM 764 C CA . ARG A 1 98 ? -5.469 -11.751 8.821 1.00 95.06 98 ARG A CA 1
ATOM 765 C C . ARG A 1 98 ? -6.377 -10.645 9.365 1.00 95.06 98 ARG A C 1
ATOM 767 O O . ARG A 1 98 ? -7.018 -10.847 10.393 1.00 95.06 98 ARG A O 1
ATOM 774 N N . ASN A 1 99 ? -6.449 -9.500 8.688 1.00 93.94 99 ASN A N 1
ATOM 775 C CA . ASN A 1 99 ? -7.213 -8.350 9.158 1.00 93.94 99 ASN A CA 1
ATOM 776 C C . ASN A 1 99 ? -8.730 -8.547 9.085 1.00 93.94 99 ASN A C 1
ATOM 778 O O . ASN A 1 99 ? -9.265 -9.178 8.164 1.00 93.94 99 ASN A O 1
ATOM 782 N N . VAL A 1 100 ? -9.426 -7.922 10.042 1.00 90.75 100 VAL A N 1
ATOM 783 C CA . VAL A 1 100 ? -10.889 -7.793 10.037 1.00 90.75 100 VAL A CA 1
ATOM 784 C C . VAL A 1 100 ? -11.351 -6.996 8.810 1.00 90.75 100 VAL A C 1
ATOM 786 O O . VAL A 1 100 ? -10.602 -6.137 8.337 1.00 90.75 100 VAL A O 1
ATOM 789 N N . PRO A 1 101 ? -12.576 -7.218 8.294 1.00 92.00 101 PRO A N 1
ATOM 790 C CA . PRO A 1 101 ? -13.054 -6.551 7.078 1.00 92.00 101 PRO A CA 1
ATOM 791 C C . PRO A 1 101 ? -12.896 -5.027 7.109 1.00 92.00 101 PRO A C 1
ATOM 793 O O . PRO A 1 101 ? -12.400 -4.434 6.154 1.00 92.00 101 PRO A O 1
ATOM 796 N N . ASP A 1 102 ? -13.209 -4.410 8.247 1.00 89.19 102 ASP A N 1
ATOM 797 C CA . ASP A 1 102 ? -13.122 -2.964 8.451 1.00 89.19 102 ASP A CA 1
ATOM 798 C C . ASP A 1 102 ? -11.688 -2.405 8.445 1.00 89.19 102 ASP A C 1
ATOM 800 O O . ASP A 1 102 ? -11.522 -1.195 8.310 1.00 89.19 102 ASP A O 1
ATOM 804 N N . ALA A 1 103 ? -10.655 -3.244 8.568 1.00 92.69 103 ALA A N 1
ATOM 805 C CA . ALA A 1 103 ? -9.242 -2.848 8.568 1.00 92.69 103 ALA A CA 1
ATOM 806 C C . ALA A 1 103 ? -8.526 -3.122 7.229 1.00 92.69 103 ALA A C 1
ATOM 808 O O . ALA A 1 103 ? -7.365 -2.745 7.056 1.00 92.69 103 ALA A O 1
ATOM 809 N N . ARG A 1 104 ? -9.201 -3.771 6.271 1.00 95.25 104 ARG A N 1
ATOM 810 C CA . ARG A 1 104 ? -8.630 -4.128 4.965 1.00 95.25 104 ARG A CA 1
ATOM 811 C C . ARG A 1 104 ? -8.577 -2.922 4.027 1.00 95.25 104 ARG A C 1
ATOM 813 O O . ARG A 1 104 ? -9.559 -2.193 3.889 1.00 95.25 104 ARG A O 1
ATOM 820 N N . GLU A 1 105 ? -7.442 -2.739 3.353 1.00 95.50 105 GLU A N 1
ATOM 821 C CA . GLU A 1 105 ? -7.261 -1.709 2.319 1.00 95.50 105 GLU A CA 1
ATOM 822 C C . GLU A 1 105 ? -7.444 -2.312 0.924 1.00 95.50 105 GLU A C 1
ATOM 824 O O . GLU A 1 105 ? -6.755 -3.265 0.557 1.00 95.50 105 GLU A O 1
ATOM 829 N N . SER A 1 106 ? -8.351 -1.747 0.128 1.00 95.62 106 SER A N 1
ATOM 830 C CA . SER A 1 106 ? -8.614 -2.175 -1.254 1.00 95.62 106 SER A CA 1
ATOM 831 C C . SER A 1 106 ? -7.385 -2.094 -2.160 1.00 95.62 106 SER A C 1
ATOM 833 O O . SER A 1 106 ? -7.231 -2.903 -3.070 1.00 95.62 106 SER A O 1
ATOM 835 N N . GLU A 1 107 ? -6.488 -1.152 -1.882 1.00 97.25 107 GLU A N 1
ATOM 836 C CA . GLU A 1 107 ? -5.251 -0.901 -2.615 1.00 97.25 107 GLU A CA 1
ATOM 837 C C . GLU A 1 107 ? -4.307 -2.110 -2.606 1.00 97.25 107 GLU A C 1
ATOM 839 O O . GLU A 1 107 ? -3.503 -2.249 -3.520 1.00 97.25 107 GLU A O 1
ATOM 844 N N . VAL A 1 108 ? -4.431 -3.026 -1.634 1.00 97.56 108 VAL A N 1
ATOM 845 C CA . VAL A 1 108 ? -3.689 -4.296 -1.662 1.00 97.56 108 VAL A CA 1
ATOM 846 C C . VAL A 1 108 ? -4.094 -5.117 -2.885 1.00 97.56 108 VAL A C 1
ATOM 848 O O . VAL A 1 108 ? -3.237 -5.623 -3.600 1.00 97.56 108 VAL A O 1
ATOM 851 N N . LEU A 1 109 ? -5.393 -5.217 -3.168 1.00 96.94 109 LEU A N 1
ATOM 852 C CA . LEU A 1 109 ? -5.883 -5.968 -4.323 1.00 96.94 109 LEU A CA 1
ATOM 853 C C . LEU A 1 109 ? -5.453 -5.307 -5.637 1.00 96.94 109 LEU A C 1
ATOM 855 O O . LEU A 1 109 ? -5.055 -6.012 -6.559 1.00 96.94 109 LEU A O 1
ATOM 859 N N . SER A 1 110 ? -5.486 -3.971 -5.694 1.00 96.88 110 SER A N 1
ATOM 860 C CA . SER A 1 110 ? -5.014 -3.202 -6.855 1.00 96.88 110 SER A CA 1
ATOM 861 C C . SER A 1 110 ? -3.531 -3.452 -7.125 1.00 96.88 110 SER A C 1
ATOM 863 O O . SER A 1 110 ? -3.165 -3.855 -8.225 1.00 96.88 110 SER A O 1
ATOM 865 N N . LEU A 1 111 ? -2.686 -3.340 -6.093 1.00 95.94 111 LEU A N 1
ATOM 866 C CA . LEU A 1 111 ? -1.250 -3.594 -6.195 1.00 95.94 111 LEU A CA 1
ATOM 867 C C . LEU A 1 111 ? -0.954 -5.000 -6.732 1.00 95.94 111 LEU A C 1
ATOM 869 O O . LEU A 1 111 ? -0.169 -5.148 -7.665 1.00 95.94 111 LEU A O 1
ATOM 873 N N . PHE A 1 112 ? -1.579 -6.036 -6.168 1.00 94.62 112 PHE A N 1
ATOM 874 C CA . PHE A 1 112 ? -1.329 -7.409 -6.611 1.00 94.62 112 PHE A CA 1
ATOM 875 C C . PHE A 1 112 ? -1.907 -7.695 -8.000 1.00 94.62 112 PHE A C 1
ATOM 877 O O . PHE A 1 112 ? -1.287 -8.434 -8.760 1.00 94.62 112 PHE A O 1
ATOM 884 N N . ALA A 1 113 ? -3.029 -7.077 -8.377 1.00 95.38 113 ALA A N 1
ATOM 885 C CA . ALA A 1 113 ? -3.516 -7.134 -9.752 1.00 95.38 113 ALA A CA 1
ATOM 886 C C . ALA A 1 113 ? -2.513 -6.491 -10.724 1.00 95.38 113 ALA A C 1
ATOM 888 O O . ALA A 1 113 ? -2.204 -7.082 -11.754 1.00 95.38 113 ALA A O 1
ATOM 889 N N . THR A 1 114 ? -1.950 -5.332 -10.374 1.00 93.88 114 THR A N 1
ATOM 890 C CA . THR A 1 114 ? -0.906 -4.655 -11.160 1.00 93.88 114 THR A CA 1
ATOM 891 C C . THR A 1 114 ? 0.355 -5.511 -11.284 1.00 93.88 114 THR A C 1
ATOM 893 O O . THR A 1 114 ? 0.906 -5.608 -12.374 1.00 93.88 114 THR A O 1
ATOM 896 N N . ILE A 1 115 ? 0.780 -6.191 -10.213 1.00 92.06 115 ILE A N 1
ATOM 897 C CA . ILE A 1 115 ? 1.916 -7.131 -10.246 1.00 92.06 115 ILE A CA 1
ATOM 898 C C . ILE A 1 115 ? 1.639 -8.326 -11.170 1.00 92.06 115 ILE A C 1
ATOM 900 O O . ILE A 1 115 ? 2.552 -8.773 -11.848 1.00 92.06 115 ILE A O 1
ATOM 904 N N . ILE A 1 116 ? 0.415 -8.865 -11.179 1.00 91.38 116 ILE A N 1
ATOM 905 C CA . ILE A 1 116 ? 0.054 -10.056 -11.971 1.00 91.38 116 ILE A CA 1
ATOM 906 C C . ILE A 1 116 ? -0.154 -9.725 -13.455 1.00 91.38 116 ILE A C 1
ATOM 908 O O . ILE A 1 116 ? 0.149 -10.548 -14.313 1.00 91.38 116 ILE A O 1
ATOM 912 N N . ASN A 1 117 ? -0.722 -8.556 -13.757 1.00 90.50 117 ASN A N 1
ATOM 913 C CA . ASN A 1 117 ? -1.029 -8.139 -15.129 1.00 90.50 117 ASN A CA 1
ATOM 914 C C . ASN A 1 117 ? 0.196 -7.625 -15.897 1.00 90.50 117 ASN A C 1
ATOM 916 O O . ASN A 1 117 ? 0.115 -7.440 -17.112 1.00 90.50 117 ASN A O 1
ATOM 920 N N . LYS A 1 118 ? 1.285 -7.348 -15.183 1.00 81.00 118 LYS A N 1
ATOM 921 C CA . LYS A 1 118 ? 2.584 -6.985 -15.736 1.00 81.00 118 LYS A CA 1
ATOM 922 C C . LYS A 1 118 ? 3.416 -8.229 -16.008 1.00 81.00 118 LYS A C 1
ATOM 924 O O . LYS A 1 118 ? 3.970 -8.298 -17.126 1.00 81.00 118 LYS A O 1
#